Protein AF-A0A017SV63-F1 (afdb_monomer_lite)

Sequence (169 aa):
MSKQRRRDEHILAERLADAAGFEMYRFVSDTDETQRATLALQPIVETRQVNYALWRAPRDVSAAGAVGAVGAAGALSAPEDAEVDPVATGSLKGRVATWDDDAREDVLRRVVYRHEEDLGFDDEHLDVLLGDDDEDEDEDDASDEDGEDDGDEDDVDSDEDENDGDDDT

pLDDT: mean 70.59, std 19.59, range [27.25, 92.81]

Structure (mmCIF, N/CA/C/O backbone):
data_AF-A0A017SV63-F1
#
_entry.id   AF-A0A017SV63-F1
#
loop_
_atom_site.group_PDB
_atom_site.id
_atom_site.type_symbol
_atom_site.label_atom_id
_atom_site.label_alt_id
_atom_site.label_comp_id
_atom_site.label_asym_id
_atom_site.label_entity_id
_atom_site.label_seq_id
_atom_site.pdbx_PDB_ins_code
_atom_site.Cartn_x
_atom_site.Cartn_y
_atom_site.Cartn_z
_atom_site.occupancy
_atom_site.B_iso_or_equiv
_atom_site.auth_seq_id
_atom_site.auth_comp_id
_atom_site.auth_asym_id
_atom_site.auth_atom_id
_atom_site.pdbx_PDB_model_num
ATOM 1 N N . MET A 1 1 ? -13.863 -6.439 27.166 1.00 43.25 1 MET A N 1
ATOM 2 C CA . MET A 1 1 ? -14.633 -5.883 26.031 1.00 43.25 1 MET A CA 1
ATOM 3 C C . MET A 1 1 ? -13.661 -4.948 25.320 1.00 43.25 1 MET A C 1
ATOM 5 O O . MET A 1 1 ? -13.150 -4.075 25.997 1.00 43.25 1 MET A O 1
ATOM 9 N N . SER A 1 2 ? -13.095 -5.239 24.143 1.00 44.59 2 SER A N 1
ATOM 10 C CA . SER A 1 2 ? -13.756 -5.051 22.838 1.00 44.59 2 SER A CA 1
ATOM 11 C C . SER A 1 2 ? -12.950 -5.646 21.657 1.00 44.59 2 SER A C 1
ATOM 13 O O . SER A 1 2 ? -12.872 -5.034 20.600 1.00 44.59 2 SER A O 1
ATOM 15 N N . LYS A 1 3 ? -12.336 -6.832 21.796 1.00 45.22 3 LYS A N 1
ATOM 16 C CA . LYS A 1 3 ? -11.598 -7.457 20.671 1.00 45.22 3 LYS A CA 1
ATOM 17 C C . LYS A 1 3 ? -12.496 -7.882 19.496 1.00 45.22 3 LYS A C 1
ATOM 19 O O . LYS A 1 3 ? -11.991 -8.125 18.414 1.00 45.22 3 LYS A O 1
ATOM 24 N N . GLN A 1 4 ? -13.812 -7.953 19.711 1.00 46.06 4 GLN A N 1
ATOM 25 C CA . GLN A 1 4 ? -14.767 -8.459 18.725 1.00 46.06 4 GLN A CA 1
ATOM 26 C C . GLN A 1 4 ? -15.109 -7.463 17.606 1.00 46.06 4 GLN A C 1
ATOM 28 O O . GLN A 1 4 ? -15.543 -7.900 16.559 1.00 46.06 4 GLN A O 1
ATOM 33 N N . ARG A 1 5 ? -14.945 -6.146 17.813 1.00 47.00 5 ARG A N 1
ATOM 34 C CA . ARG A 1 5 ? -15.421 -5.120 16.860 1.00 47.00 5 ARG A CA 1
ATOM 35 C C . ARG A 1 5 ? -14.430 -4.744 15.752 1.00 47.00 5 ARG A C 1
ATOM 37 O O . ARG A 1 5 ? -14.727 -3.842 14.990 1.00 47.00 5 ARG A O 1
ATOM 44 N N . ARG A 1 6 ? -13.255 -5.377 15.699 1.00 54.22 6 ARG A N 1
ATOM 45 C CA . ARG A 1 6 ? -12.246 -5.116 14.654 1.00 54.22 6 ARG A CA 1
ATOM 46 C C . ARG A 1 6 ? -12.245 -6.146 13.523 1.00 54.22 6 ARG A C 1
ATOM 48 O O . ARG A 1 6 ? -11.402 -6.058 12.654 1.00 54.22 6 ARG A O 1
ATOM 55 N N . ARG A 1 7 ? -13.129 -7.147 13.581 1.00 56.22 7 ARG A N 1
ATOM 56 C CA . ARG A 1 7 ? -13.188 -8.265 12.622 1.00 56.22 7 ARG A CA 1
ATOM 57 C C . ARG A 1 7 ? -14.240 -8.085 11.527 1.00 56.22 7 ARG A C 1
ATOM 59 O O . ARG A 1 7 ? -14.527 -9.0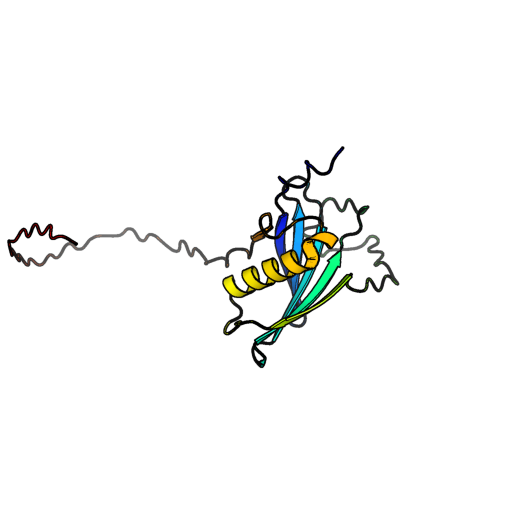29 10.821 1.00 56.22 7 ARG A O 1
ATOM 66 N N . ASP A 1 8 ? -14.856 -6.915 11.454 1.00 64.56 8 ASP A N 1
ATOM 67 C CA . ASP A 1 8 ? -15.813 -6.568 10.398 1.00 64.56 8 ASP A CA 1
ATOM 68 C C . ASP A 1 8 ? -15.382 -5.256 9.709 1.00 64.56 8 ASP A C 1
ATOM 70 O O . ASP A 1 8 ? -16.168 -4.621 9.017 1.00 64.56 8 ASP A O 1
ATOM 74 N N . GLU A 1 9 ? -14.159 -4.788 9.985 1.00 77.06 9 GLU A N 1
ATOM 75 C CA . GLU A 1 9 ? -13.619 -3.544 9.440 1.00 77.06 9 GLU A CA 1
ATOM 76 C C . GLU A 1 9 ? -12.849 -3.876 8.160 1.00 77.06 9 GLU A C 1
ATOM 78 O O . GLU A 1 9 ? -11.821 -4.546 8.232 1.00 77.06 9 GLU A O 1
ATOM 83 N N . HIS A 1 10 ? -13.354 -3.408 7.020 1.00 87.31 10 HIS A N 1
ATOM 84 C CA . HIS A 1 10 ? -12.679 -3.504 5.729 1.00 87.31 10 HIS A CA 1
ATOM 85 C C . HIS A 1 10 ? -11.670 -2.367 5.572 1.00 87.31 10 HIS A C 1
ATOM 87 O O . HIS A 1 10 ? -11.950 -1.215 5.927 1.00 87.31 10 HIS A O 1
ATOM 93 N N . ILE A 1 11 ? -10.486 -2.697 5.064 1.00 90.19 11 ILE A N 1
ATOM 94 C CA . ILE A 1 11 ? -9.399 -1.752 4.838 1.00 90.19 11 ILE A CA 1
ATOM 95 C C . ILE A 1 11 ? -9.140 -1.641 3.344 1.00 90.19 11 ILE A C 1
ATOM 97 O O . ILE A 1 11 ? -8.783 -2.621 2.700 1.00 90.19 11 ILE A O 1
ATOM 101 N N . LEU A 1 12 ? -9.233 -0.422 2.824 1.00 90.88 12 LEU A N 1
ATOM 102 C CA . LEU A 1 12 ? -8.901 -0.100 1.445 1.00 90.88 12 LEU A CA 1
ATOM 103 C C . LEU A 1 12 ? -7.398 0.169 1.322 1.00 90.88 12 LEU A C 1
ATOM 105 O O . LEU A 1 12 ? -6.848 0.983 2.071 1.00 90.88 12 LEU A O 1
ATOM 109 N N . ALA A 1 13 ? -6.730 -0.487 0.374 1.00 92.00 13 ALA A N 1
ATOM 110 C CA . ALA A 1 13 ? -5.394 -0.122 -0.079 1.00 92.00 13 ALA A CA 1
ATOM 111 C C . ALA A 1 13 ? -5.505 0.780 -1.309 1.00 92.00 13 ALA A C 1
ATOM 113 O O . ALA A 1 13 ? -5.796 0.309 -2.404 1.00 92.00 13 ALA A O 1
ATOM 114 N N . GLU A 1 14 ? -5.242 2.069 -1.128 1.00 89.00 14 GLU A N 1
ATOM 115 C CA . GLU A 1 14 ? -5.324 3.063 -2.196 1.00 89.00 14 GLU A CA 1
ATOM 116 C C . GLU A 1 14 ? -3.924 3.472 -2.646 1.00 89.00 14 GLU A C 1
ATOM 118 O O . GLU A 1 14 ? -3.069 3.828 -1.821 1.00 89.00 14 GLU A O 1
ATOM 123 N N . ARG A 1 15 ? -3.690 3.466 -3.960 1.00 87.50 15 ARG A N 1
ATOM 124 C CA . ARG A 1 15 ? -2.453 3.985 -4.551 1.00 87.50 15 ARG A CA 1
ATOM 125 C C . ARG A 1 15 ? -2.426 5.511 -4.445 1.00 87.50 15 ARG A C 1
ATOM 127 O O . ARG A 1 15 ? -3.385 6.194 -4.783 1.00 87.50 15 ARG A O 1
ATOM 134 N N . LEU A 1 16 ? -1.312 6.053 -3.961 1.00 84.31 16 LEU A N 1
ATOM 135 C CA . LEU A 1 16 ? -1.118 7.490 -3.764 1.00 84.31 16 LEU A CA 1
ATOM 136 C C . LEU A 1 16 ? -0.339 8.138 -4.902 1.00 84.31 16 LEU A C 1
ATOM 138 O O . LEU A 1 16 ? -0.735 9.182 -5.412 1.00 84.31 16 LEU A O 1
ATOM 142 N N . ALA A 1 17 ? 0.831 7.582 -5.208 1.00 79.56 17 ALA A N 1
ATOM 143 C CA . ALA A 1 17 ? 1.771 8.151 -6.162 1.00 79.56 17 ALA A CA 1
ATOM 144 C C . ALA A 1 17 ? 2.920 7.182 -6.427 1.00 79.56 17 ALA A C 1
ATOM 146 O O . ALA A 1 17 ? 3.268 6.367 -5.567 1.00 79.56 17 ALA A O 1
ATOM 147 N N . ASP A 1 18 ? 3.589 7.398 -7.555 1.00 79.00 18 ASP A N 1
ATOM 148 C CA . ASP A 1 18 ? 4.885 6.805 -7.850 1.00 79.00 18 ASP A CA 1
ATOM 149 C C . ASP A 1 18 ? 5.963 7.881 -7.777 1.00 79.00 18 ASP A C 1
ATOM 151 O O . ASP A 1 18 ? 5.929 8.887 -8.490 1.00 79.00 18 ASP A O 1
ATOM 155 N N . ALA A 1 19 ? 6.937 7.690 -6.894 1.00 75.44 19 ALA A N 1
ATOM 156 C CA . ALA A 1 19 ? 8.014 8.645 -6.692 1.00 75.44 19 ALA A CA 1
ATOM 157 C C . ALA A 1 19 ? 9.345 7.920 -6.517 1.00 75.44 19 ALA A C 1
ATOM 159 O O . ALA A 1 19 ? 9.484 7.028 -5.686 1.00 75.44 19 ALA A O 1
ATOM 160 N N . ALA A 1 20 ? 10.352 8.325 -7.297 1.00 77.94 20 ALA A N 1
ATOM 161 C CA . ALA A 1 20 ? 11.719 7.804 -7.198 1.00 77.94 20 ALA A CA 1
ATOM 162 C C . ALA A 1 20 ? 11.829 6.261 -7.278 1.00 77.94 20 ALA A C 1
ATOM 164 O O . ALA A 1 20 ? 12.708 5.664 -6.656 1.00 77.94 20 ALA A O 1
ATOM 165 N N . GLY A 1 21 ? 10.946 5.618 -8.050 1.00 82.75 21 GLY A N 1
ATOM 166 C CA . GLY A 1 21 ? 10.901 4.158 -8.191 1.00 82.75 21 GLY A CA 1
ATOM 167 C C . GLY A 1 21 ? 10.215 3.428 -7.032 1.00 82.75 21 GLY A C 1
ATOM 168 O O . GLY A 1 21 ? 10.353 2.212 -6.932 1.00 82.75 21 GLY A O 1
ATOM 169 N N . PHE A 1 22 ? 9.510 4.157 -6.165 1.00 87.44 22 PHE A N 1
ATOM 170 C CA . PHE A 1 22 ? 8.611 3.602 -5.162 1.00 87.44 22 PHE A CA 1
ATOM 171 C C . PHE A 1 22 ? 7.161 3.869 -5.559 1.00 87.44 22 PHE A C 1
ATOM 173 O O . PHE A 1 22 ? 6.808 5.016 -5.823 1.00 87.44 22 PHE A O 1
ATOM 180 N N . GLU A 1 23 ? 6.334 2.831 -5.533 1.00 89.62 23 GLU A N 1
ATOM 181 C CA . GLU A 1 23 ? 4.878 2.943 -5.545 1.00 89.62 23 GLU A CA 1
ATOM 182 C C . GLU A 1 23 ? 4.393 3.072 -4.095 1.00 89.62 23 GLU A C 1
ATOM 184 O O . GLU A 1 23 ? 4.746 2.257 -3.235 1.00 89.62 23 GLU A O 1
ATOM 189 N N . MET A 1 24 ? 3.627 4.118 -3.796 1.00 91.00 24 MET A N 1
ATOM 190 C CA . MET A 1 24 ? 3.123 4.385 -2.450 1.00 91.00 24 MET A CA 1
ATOM 191 C C . MET A 1 24 ? 1.641 4.056 -2.336 1.00 91.00 24 MET A C 1
ATOM 193 O O . MET A 1 24 ? 0.843 4.461 -3.176 1.00 91.00 24 MET A O 1
ATOM 197 N N . TYR A 1 25 ? 1.282 3.406 -1.237 1.00 90.00 25 TYR A N 1
ATOM 198 C CA . TYR A 1 25 ? -0.070 2.995 -0.893 1.00 90.00 25 TYR A CA 1
ATOM 199 C C . TYR A 1 25 ? -0.431 3.518 0.493 1.00 90.00 25 TYR A C 1
ATOM 201 O O . TYR A 1 25 ? 0.416 3.546 1.394 1.00 90.00 25 TYR A O 1
ATOM 209 N N . ARG A 1 26 ? -1.690 3.900 0.697 1.00 90.88 26 ARG A N 1
ATOM 210 C CA . ARG A 1 26 ? -2.251 4.109 2.037 1.00 90.88 26 ARG A CA 1
ATOM 211 C C . ARG A 1 26 ? -3.313 3.065 2.331 1.00 90.88 26 ARG A C 1
ATOM 213 O O . ARG A 1 26 ? -4.082 2.695 1.456 1.00 90.88 26 ARG A O 1
ATOM 220 N N . PHE A 1 27 ? -3.347 2.631 3.582 1.00 91.00 27 PHE A N 1
ATOM 221 C CA . PHE A 1 27 ? -4.374 1.744 4.108 1.00 91.00 27 PHE A CA 1
ATOM 222 C C . PHE A 1 27 ? -5.380 2.573 4.897 1.00 91.00 27 PHE A C 1
ATOM 224 O O . PHE A 1 27 ? -4.986 3.234 5.864 1.00 91.00 27 PHE A O 1
ATOM 231 N N . VAL A 1 28 ? -6.648 2.554 4.500 1.00 89.69 28 VAL A N 1
ATOM 232 C CA . VAL A 1 28 ? -7.715 3.391 5.065 1.00 89.69 28 VAL A CA 1
ATOM 233 C C . VAL A 1 28 ? -8.880 2.509 5.502 1.00 89.69 28 VAL A C 1
ATOM 235 O O . VAL A 1 28 ? -9.242 1.579 4.796 1.00 89.69 28 VAL A O 1
ATOM 238 N N . SER A 1 29 ? -9.452 2.779 6.677 1.00 87.75 29 SER A N 1
ATOM 239 C CA . SER A 1 29 ? -10.709 2.142 7.094 1.00 87.75 29 SER A CA 1
ATOM 240 C C . SER A 1 29 ? -11.844 2.581 6.181 1.00 87.75 29 SER A C 1
ATOM 242 O O . SER A 1 29 ? -12.128 3.774 6.121 1.00 87.75 29 SER A O 1
ATOM 244 N N . ASP A 1 30 ? -12.532 1.643 5.538 1.00 85.75 30 ASP A N 1
ATOM 245 C CA . ASP A 1 30 ? -13.735 1.947 4.753 1.00 85.75 30 ASP A CA 1
ATOM 246 C C . ASP A 1 30 ? -14.862 2.515 5.639 1.00 85.75 30 ASP A C 1
ATOM 248 O O . ASP A 1 30 ? -15.647 3.369 5.242 1.00 85.75 30 ASP A O 1
ATOM 252 N N . THR A 1 31 ? -14.909 2.096 6.908 1.00 85.88 31 THR A N 1
ATOM 253 C CA . THR A 1 31 ? -15.985 2.485 7.831 1.00 85.88 31 THR A CA 1
ATOM 254 C C . THR A 1 31 ? -15.871 3.926 8.323 1.00 85.88 31 THR A C 1
ATOM 256 O O . THR A 1 31 ? -16.883 4.582 8.573 1.00 85.88 31 THR A O 1
ATOM 259 N N . ASP A 1 32 ? -14.649 4.393 8.573 1.00 83.31 32 ASP A N 1
ATOM 260 C CA . ASP A 1 32 ? -14.405 5.655 9.280 1.00 83.31 32 ASP A CA 1
ATOM 261 C C . ASP A 1 32 ? -13.367 6.557 8.604 1.00 83.31 32 ASP A C 1
ATOM 263 O O . ASP A 1 32 ? -12.999 7.590 9.164 1.00 83.31 32 ASP A O 1
ATOM 267 N N . GLU A 1 33 ? -12.901 6.169 7.416 1.00 84.56 33 GLU A N 1
ATOM 268 C CA . GLU A 1 33 ? -11.923 6.883 6.590 1.00 84.56 33 GLU A CA 1
ATOM 269 C C . GLU A 1 33 ? -10.599 7.188 7.320 1.00 84.56 33 GLU A C 1
ATOM 271 O O . GLU A 1 33 ? -9.777 7.987 6.862 1.00 84.56 33 GLU A O 1
ATOM 276 N N . THR A 1 34 ? -10.338 6.540 8.463 1.00 85.06 34 THR A N 1
ATOM 277 C CA . THR A 1 34 ? -9.086 6.734 9.193 1.00 85.06 34 THR A CA 1
ATOM 278 C C . THR A 1 34 ? -7.974 5.956 8.516 1.00 85.06 34 THR A C 1
ATOM 280 O O . THR A 1 34 ? -7.999 4.724 8.428 1.00 85.06 34 THR A O 1
ATOM 283 N N . GLN A 1 35 ? -6.927 6.676 8.127 1.00 86.56 35 GLN A N 1
ATOM 284 C CA . GLN A 1 35 ? -5.691 6.072 7.662 1.00 86.56 35 GLN A CA 1
ATOM 285 C C . GLN A 1 35 ? -5.033 5.257 8.783 1.00 86.56 35 GLN A C 1
ATOM 287 O O . GLN A 1 35 ? -4.785 5.751 9.884 1.00 86.56 35 GLN A O 1
ATOM 292 N N . ARG A 1 36 ? -4.715 3.995 8.495 1.00 85.75 36 ARG A N 1
ATOM 293 C CA . ARG A 1 36 ? -4.062 3.059 9.418 1.00 85.75 36 ARG A CA 1
ATOM 294 C C . ARG A 1 36 ? -2.555 2.999 9.205 1.00 85.75 36 ARG A C 1
ATOM 296 O O . ARG A 1 36 ? -1.799 2.939 10.181 1.00 85.75 36 ARG A O 1
ATOM 303 N N . ALA A 1 37 ? -2.108 3.046 7.955 1.00 89.12 37 ALA A N 1
ATOM 304 C CA . ALA A 1 37 ? -0.696 2.980 7.603 1.00 89.12 37 ALA A CA 1
ATOM 305 C C . ALA A 1 37 ? -0.429 3.488 6.178 1.00 89.12 37 ALA A C 1
ATOM 307 O O . ALA A 1 37 ? -1.349 3.674 5.385 1.00 89.12 37 ALA A O 1
ATOM 308 N N . THR A 1 38 ? 0.849 3.707 5.884 1.00 91.94 38 THR A N 1
ATOM 309 C CA . THR A 1 38 ? 1.388 3.990 4.552 1.00 91.94 38 THR A CA 1
ATOM 310 C C . THR A 1 38 ? 2.436 2.941 4.228 1.00 91.94 38 THR A C 1
ATOM 312 O O . THR A 1 38 ? 3.264 2.615 5.078 1.00 91.94 38 THR A O 1
ATOM 315 N N . LEU A 1 39 ? 2.436 2.441 3.002 1.00 90.88 39 LEU A N 1
ATOM 316 C CA . LEU A 1 39 ? 3.375 1.451 2.504 1.00 90.88 39 LEU A CA 1
ATOM 317 C C . LEU A 1 39 ? 4.039 1.982 1.237 1.00 90.88 39 LEU A C 1
ATOM 319 O O . LEU A 1 39 ? 3.358 2.424 0.323 1.00 90.88 39 LEU A O 1
ATOM 323 N N . ALA A 1 40 ? 5.362 1.920 1.175 1.00 92.81 40 ALA A N 1
ATOM 324 C CA . ALA A 1 40 ? 6.112 2.141 -0.053 1.00 92.81 40 ALA A CA 1
ATOM 325 C C . ALA A 1 40 ? 6.660 0.805 -0.551 1.00 92.81 40 ALA A C 1
ATOM 327 O O . ALA A 1 40 ? 7.284 0.071 0.220 1.00 92.81 40 ALA A O 1
ATOM 328 N N . LEU A 1 41 ? 6.452 0.515 -1.831 1.00 91.50 41 LEU A N 1
ATOM 329 C CA . LEU A 1 41 ? 6.943 -0.665 -2.531 1.00 91.50 41 LEU A CA 1
ATOM 330 C C . LEU A 1 41 ? 7.924 -0.237 -3.617 1.00 91.50 41 LEU A C 1
ATOM 332 O O . LEU A 1 41 ? 7.615 0.618 -4.432 1.00 91.50 41 LEU A O 1
ATOM 336 N N . GLN A 1 42 ? 9.101 -0.848 -3.655 1.00 92.31 42 GLN A N 1
ATOM 337 C CA . GLN A 1 42 ? 10.074 -0.668 -4.726 1.00 92.31 42 GLN A CA 1
ATOM 338 C C . GLN A 1 42 ? 10.305 -2.013 -5.414 1.00 92.31 42 GLN A C 1
ATOM 340 O O . GLN A 1 42 ? 11.050 -2.852 -4.883 1.00 92.31 42 GLN A O 1
ATOM 345 N N . PRO A 1 43 ? 9.680 -2.247 -6.577 1.00 89.88 43 PRO A N 1
ATOM 346 C CA . PRO A 1 43 ? 9.939 -3.439 -7.363 1.00 89.88 43 PRO A CA 1
ATOM 347 C C . PRO A 1 43 ? 11.333 -3.375 -7.996 1.00 89.88 43 PRO A C 1
ATOM 349 O O . PRO A 1 43 ? 11.725 -2.396 -8.625 1.00 89.88 43 PRO A O 1
ATOM 352 N N . ILE A 1 44 ? 12.093 -4.457 -7.854 1.00 89.06 44 ILE A N 1
ATOM 353 C CA . ILE A 1 44 ? 13.388 -4.678 -8.500 1.00 89.06 44 ILE A CA 1
ATOM 354 C C . ILE A 1 44 ? 13.240 -5.897 -9.409 1.00 89.06 44 ILE A C 1
ATOM 356 O O . ILE A 1 44 ? 13.587 -7.026 -9.039 1.00 89.06 44 ILE A O 1
ATOM 360 N N . VAL A 1 45 ? 12.720 -5.657 -10.614 1.00 85.00 45 VAL A N 1
ATOM 361 C CA . VAL A 1 45 ? 12.375 -6.693 -11.606 1.00 85.00 45 VAL A CA 1
ATOM 362 C C . VAL A 1 45 ? 13.576 -7.584 -11.940 1.00 85.00 45 VAL A C 1
ATOM 364 O O . VAL A 1 45 ? 13.451 -8.807 -11.980 1.00 85.00 45 VAL A O 1
ATOM 367 N N . GLU A 1 46 ? 14.772 -6.999 -12.067 1.00 86.00 46 GLU A N 1
ATOM 368 C CA . GLU A 1 46 ? 16.025 -7.718 -12.358 1.00 86.00 46 GLU A CA 1
ATOM 369 C C . GLU A 1 46 ? 16.324 -8.837 -11.351 1.00 86.00 46 GLU A C 1
ATOM 371 O O . GLU A 1 46 ? 16.853 -9.891 -11.708 1.00 86.00 46 GLU A O 1
ATOM 376 N N . THR A 1 47 ? 15.971 -8.615 -10.083 1.00 86.56 47 THR A N 1
ATOM 377 C CA . THR A 1 47 ? 16.222 -9.561 -8.986 1.00 86.56 47 THR A CA 1
ATOM 378 C C . THR A 1 47 ? 14.962 -10.278 -8.512 1.00 86.56 47 THR A C 1
ATOM 380 O O . THR A 1 47 ? 15.044 -11.091 -7.588 1.00 86.56 47 THR A O 1
ATOM 383 N N . ARG A 1 48 ? 13.812 -10.021 -9.159 1.00 88.94 48 ARG A N 1
ATOM 384 C CA . ARG A 1 48 ? 12.484 -10.535 -8.779 1.00 88.94 48 ARG A CA 1
ATOM 385 C C . ARG A 1 48 ? 12.208 -10.340 -7.287 1.00 88.94 48 ARG A C 1
ATOM 387 O O . ARG A 1 48 ? 11.831 -11.262 -6.555 1.00 88.94 48 ARG A O 1
ATOM 394 N N . GLN A 1 49 ? 12.505 -9.134 -6.825 1.00 90.12 49 GLN A N 1
ATOM 395 C CA . GLN A 1 49 ? 12.424 -8.749 -5.428 1.00 90.12 49 GLN A CA 1
ATOM 396 C C . GLN A 1 49 ? 11.635 -7.457 -5.316 1.00 90.12 49 GLN A C 1
ATOM 398 O O . GLN A 1 49 ? 11.761 -6.586 -6.167 1.00 90.12 49 GLN A O 1
ATOM 403 N N . VAL A 1 50 ? 10.877 -7.314 -4.237 1.00 90.94 50 VAL A N 1
ATOM 404 C CA . VAL A 1 50 ? 10.243 -6.049 -3.876 1.00 90.94 50 VAL A CA 1
ATOM 405 C C . VAL A 1 50 ? 10.767 -5.633 -2.520 1.00 90.94 50 VAL A C 1
ATOM 407 O O . VAL A 1 50 ? 10.653 -6.383 -1.547 1.00 90.94 50 VAL A O 1
ATOM 410 N N . ASN A 1 51 ? 11.388 -4.461 -2.461 1.00 91.19 51 ASN A N 1
ATOM 411 C CA . ASN A 1 51 ? 11.708 -3.825 -1.193 1.00 91.19 51 ASN A CA 1
ATOM 412 C C . ASN A 1 51 ? 10.472 -3.087 -0.701 1.00 91.19 51 ASN A C 1
ATOM 414 O O . ASN A 1 51 ? 9.733 -2.522 -1.502 1.00 91.19 51 ASN A O 1
ATOM 418 N N . TYR A 1 52 ? 10.261 -3.069 0.608 1.00 91.94 52 TYR A N 1
ATOM 419 C CA . TYR A 1 52 ? 9.160 -2.323 1.187 1.00 91.94 52 TYR A CA 1
ATOM 420 C C . TYR A 1 52 ? 9.574 -1.574 2.445 1.00 91.94 52 TYR A C 1
ATOM 422 O O . TYR A 1 52 ? 10.478 -1.989 3.181 1.00 91.94 52 TYR A O 1
ATOM 430 N N . ALA A 1 53 ? 8.856 -0.488 2.698 1.00 90.62 53 ALA A N 1
ATOM 431 C CA . ALA A 1 53 ? 8.904 0.269 3.934 1.00 90.62 53 ALA A CA 1
ATOM 432 C C . ALA A 1 53 ? 7.471 0.597 4.366 1.00 90.62 53 ALA A C 1
ATOM 434 O O . ALA A 1 53 ? 6.658 1.031 3.554 1.00 90.62 53 ALA A O 1
ATOM 435 N N . LEU A 1 54 ? 7.155 0.334 5.629 1.00 88.06 54 LEU A N 1
ATOM 436 C CA . LEU A 1 54 ? 5.830 0.499 6.214 1.00 88.06 54 LEU A CA 1
ATOM 437 C C . LEU A 1 54 ? 5.901 1.552 7.317 1.00 88.06 54 LEU A C 1
ATOM 439 O O . LEU A 1 54 ? 6.750 1.464 8.203 1.00 88.06 54 LEU A O 1
ATOM 443 N N . TRP A 1 55 ? 4.975 2.503 7.301 1.00 90.00 55 TRP A N 1
ATOM 444 C CA . TRP A 1 55 ? 4.792 3.522 8.330 1.00 90.00 55 TRP A CA 1
ATOM 445 C C . TRP A 1 55 ? 3.402 3.394 8.922 1.00 90.00 55 TRP A C 1
ATOM 447 O O . TRP A 1 55 ? 2.408 3.330 8.204 1.00 90.00 55 TRP A O 1
ATOM 457 N N . ARG A 1 56 ? 3.311 3.396 10.248 1.00 85.25 56 ARG A N 1
ATOM 458 C CA . ARG A 1 56 ? 2.018 3.419 10.920 1.00 85.25 56 ARG A CA 1
ATOM 459 C C . ARG A 1 56 ? 1.491 4.848 10.973 1.00 85.25 56 ARG A C 1
ATOM 461 O O . ARG A 1 56 ? 2.225 5.749 11.375 1.00 85.25 56 ARG A O 1
ATOM 468 N N . ALA A 1 57 ? 0.212 5.043 10.667 1.00 80.38 57 ALA A N 1
ATOM 469 C CA . ALA A 1 57 ? -0.430 6.319 10.936 1.00 80.38 57 ALA A CA 1
ATOM 470 C C . ALA A 1 57 ? -0.458 6.571 12.460 1.00 80.38 57 ALA A C 1
ATOM 472 O O . ALA A 1 57 ? -0.732 5.644 13.241 1.00 80.38 57 ALA A O 1
ATOM 473 N N . PRO A 1 58 ? -0.163 7.794 12.929 1.00 70.25 58 PRO A N 1
ATOM 474 C CA . PRO A 1 58 ? -0.263 8.099 14.347 1.00 70.25 58 PRO A CA 1
ATOM 475 C C . PRO A 1 58 ? -1.731 8.003 14.776 1.00 70.25 58 PRO A C 1
ATOM 477 O O . PRO A 1 58 ? -2.614 8.554 14.127 1.00 70.25 58 PRO A O 1
ATOM 480 N N . ARG A 1 59 ? -1.993 7.321 15.899 1.00 56.12 59 ARG A N 1
ATOM 481 C CA . ARG A 1 59 ? -3.352 7.036 16.410 1.00 56.12 59 ARG A CA 1
ATOM 482 C C . ARG A 1 59 ? -4.186 8.280 16.768 1.00 56.12 59 ARG A C 1
ATOM 484 O O . ARG A 1 59 ? -5.354 8.126 17.102 1.00 56.12 59 ARG A O 1
ATOM 491 N N . ASP A 1 60 ? -3.596 9.471 16.696 1.00 48.88 60 ASP A N 1
ATOM 492 C CA . ASP A 1 60 ? -4.188 10.751 17.097 1.00 48.88 60 ASP A CA 1
ATOM 493 C C . ASP A 1 60 ? -4.305 11.769 15.947 1.00 48.88 60 ASP A C 1
ATOM 495 O O . ASP A 1 60 ? -4.668 12.920 16.187 1.00 48.88 60 ASP A O 1
ATOM 499 N N . VAL A 1 61 ? -4.024 11.389 14.692 1.00 46.38 61 VAL A N 1
ATOM 500 C CA . VAL A 1 61 ? -4.258 12.299 13.559 1.00 46.38 61 VAL A CA 1
ATOM 501 C C . VAL A 1 61 ? -5.635 12.024 12.971 1.00 46.38 61 VAL A C 1
ATOM 503 O O . VAL A 1 61 ? -5.790 11.255 12.029 1.00 46.38 61 VAL A O 1
ATOM 506 N N . SER A 1 62 ? -6.653 12.696 13.508 1.00 39.72 62 SER A N 1
ATOM 507 C CA . SER A 1 62 ? -7.866 12.994 12.742 1.00 39.72 62 SER A CA 1
ATOM 508 C C . SER A 1 62 ? -7.495 13.954 11.605 1.00 39.72 62 SER A C 1
ATOM 510 O O . SER A 1 62 ? -7.776 15.147 11.675 1.00 39.72 62 SER A O 1
ATOM 512 N N . ALA A 1 63 ? -6.815 13.465 10.569 1.00 40.16 63 ALA A N 1
ATOM 513 C CA . ALA A 1 63 ? -6.679 14.195 9.316 1.00 40.16 63 ALA A CA 1
ATOM 514 C C . ALA A 1 63 ? -7.933 13.926 8.483 1.00 40.16 63 ALA A C 1
ATOM 516 O O . ALA A 1 63 ? -7.920 13.175 7.514 1.00 40.16 63 ALA A O 1
ATOM 517 N N . ALA A 1 64 ? -9.033 14.545 8.909 1.00 37.22 64 ALA A N 1
ATOM 518 C CA . ALA A 1 64 ? -10.152 14.804 8.028 1.00 37.22 64 ALA A CA 1
ATOM 519 C C . ALA A 1 64 ? -9.627 15.581 6.808 1.00 37.22 64 ALA A C 1
ATOM 521 O O . ALA A 1 64 ? -9.094 16.678 6.964 1.00 37.22 64 ALA A O 1
ATOM 522 N N . GLY A 1 65 ? -9.780 14.990 5.622 1.00 35.62 65 GLY A N 1
ATOM 523 C CA . GLY A 1 65 ? -9.744 15.663 4.324 1.00 35.62 65 GLY A CA 1
ATOM 524 C C . GLY A 1 65 ? -8.402 16.254 3.888 1.00 35.62 65 GLY A C 1
ATOM 525 O O . GLY A 1 65 ? -8.120 17.417 4.151 1.00 35.62 65 GLY A O 1
ATOM 526 N N . ALA A 1 66 ? -7.626 15.509 3.099 1.00 33.16 66 ALA A N 1
ATOM 527 C CA . ALA A 1 66 ? -6.669 16.111 2.165 1.00 33.16 66 ALA A CA 1
ATOM 528 C C . ALA A 1 66 ? -6.331 15.159 1.008 1.00 33.16 66 ALA A C 1
ATOM 530 O O . ALA A 1 66 ? -5.179 14.788 0.797 1.00 33.16 66 ALA A O 1
ATOM 531 N N . VAL A 1 67 ? -7.347 14.784 0.230 1.00 40.03 67 VAL A N 1
ATOM 532 C CA . VAL A 1 67 ? -7.143 14.536 -1.200 1.00 40.03 67 VAL A CA 1
ATOM 533 C C . VAL A 1 67 ? -7.294 15.906 -1.874 1.00 40.03 67 VAL A C 1
ATOM 535 O O . VAL A 1 67 ? -8.376 16.480 -1.869 1.00 40.03 67 VAL A O 1
ATOM 538 N N . GLY A 1 68 ? -6.185 16.469 -2.364 1.00 31.81 68 GLY A N 1
ATOM 539 C CA . GLY A 1 68 ? -6.166 17.642 -3.249 1.00 31.81 68 GLY A CA 1
ATOM 540 C C . GLY A 1 68 ? -6.071 19.031 -2.594 1.00 31.81 68 GLY A C 1
ATOM 541 O O . GLY A 1 68 ? -7.082 19.685 -2.376 1.00 31.81 68 GLY A O 1
ATOM 542 N N . ALA A 1 69 ? -4.849 19.543 -2.398 1.00 28.19 69 ALA A N 1
ATOM 543 C CA . ALA A 1 69 ? -4.539 20.977 -2.541 1.00 28.19 69 ALA A CA 1
ATOM 544 C C . ALA A 1 69 ? -3.018 21.210 -2.590 1.00 28.19 69 ALA A C 1
ATOM 546 O O . ALA A 1 69 ? -2.386 21.626 -1.618 1.00 28.19 69 ALA A O 1
ATOM 547 N N . VAL A 1 70 ? -2.417 21.001 -3.763 1.00 39.12 70 VAL A N 1
ATOM 548 C CA . VAL A 1 70 ? -1.183 21.715 -4.112 1.00 39.12 70 VAL A CA 1
ATOM 549 C C . VAL A 1 70 ? -1.595 23.159 -4.407 1.00 39.12 70 VAL A C 1
ATOM 551 O O . VAL A 1 70 ? -2.049 23.467 -5.504 1.00 39.12 70 VAL A O 1
ATOM 554 N N . GLY A 1 71 ? -1.514 24.046 -3.410 1.00 27.25 71 GLY A N 1
ATOM 555 C CA . GLY A 1 71 ? -1.878 25.449 -3.612 1.00 27.25 71 GLY A CA 1
ATOM 556 C C . GLY A 1 71 ? -1.937 26.322 -2.359 1.00 27.25 71 GLY A C 1
ATOM 557 O O . GLY A 1 71 ? -2.998 26.516 -1.787 1.00 27.25 71 GLY A O 1
ATOM 558 N N . ALA A 1 72 ? -0.800 26.949 -2.052 1.00 30.58 72 ALA A N 1
ATOM 559 C CA . ALA A 1 72 ? -0.660 28.263 -1.413 1.00 30.58 72 ALA A CA 1
ATOM 560 C C . ALA A 1 72 ? -1.019 28.451 0.084 1.00 30.58 72 ALA A C 1
ATOM 562 O O . ALA A 1 72 ? -2.155 28.683 0.476 1.00 30.58 72 ALA A O 1
ATOM 563 N N . ALA A 1 73 ? 0.066 28.596 0.857 1.00 38.84 73 ALA A N 1
ATOM 564 C CA . ALA A 1 73 ? 0.250 29.593 1.916 1.00 38.84 73 ALA A CA 1
ATOM 565 C C . ALA A 1 73 ? -0.638 29.497 3.169 1.00 38.84 73 ALA A C 1
ATOM 567 O O . ALA A 1 73 ? -1.619 30.217 3.327 1.00 38.84 73 ALA A O 1
ATOM 568 N N . GLY A 1 74 ? -0.165 28.729 4.152 1.00 28.38 74 GLY A N 1
ATOM 569 C CA . GLY A 1 74 ? -0.647 28.856 5.526 1.00 28.38 74 GLY A CA 1
ATOM 570 C C . GLY A 1 74 ? -0.265 27.681 6.409 1.00 28.38 74 GLY A C 1
ATOM 571 O O . GLY A 1 74 ? -1.126 26.897 6.770 1.00 28.38 74 GLY A O 1
ATOM 572 N N . ALA A 1 75 ? 1.020 27.585 6.757 1.00 30.75 75 ALA A N 1
ATOM 573 C CA . ALA A 1 75 ? 1.544 26.652 7.755 1.00 30.75 75 ALA A CA 1
ATOM 574 C C . ALA A 1 75 ? 1.336 25.158 7.441 1.00 30.75 75 ALA A C 1
ATOM 576 O O . ALA A 1 75 ? 0.790 24.401 8.239 1.00 30.75 75 ALA A O 1
ATOM 577 N N . LEU A 1 76 ? 1.937 24.702 6.339 1.00 32.84 76 LEU A N 1
ATOM 578 C CA . LEU A 1 76 ? 2.625 23.414 6.382 1.00 32.84 76 LEU A CA 1
ATOM 579 C C . LEU A 1 76 ? 3.836 23.601 7.301 1.00 32.84 76 LEU A C 1
ATOM 581 O O . LEU A 1 76 ? 4.955 23.823 6.840 1.00 32.84 76 LEU A O 1
ATOM 585 N N . SER A 1 77 ? 3.615 23.551 8.614 1.00 33.88 77 SER A N 1
ATOM 586 C CA . SER A 1 77 ? 4.662 22.994 9.454 1.00 33.88 77 SER A CA 1
ATOM 587 C C . SER A 1 77 ? 4.765 21.544 9.011 1.00 33.88 77 SER A C 1
ATOM 589 O O . SER A 1 77 ? 4.032 20.679 9.484 1.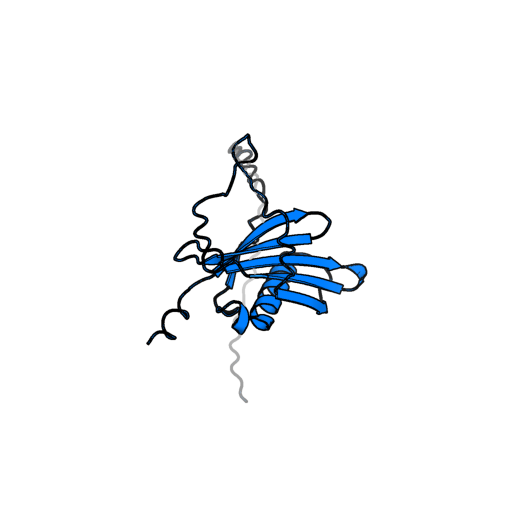00 33.88 77 SER A O 1
ATOM 591 N N . ALA A 1 78 ? 5.666 21.294 8.057 1.00 34.41 78 ALA A N 1
ATOM 592 C CA . ALA A 1 78 ? 6.390 20.041 8.069 1.00 34.41 78 ALA A CA 1
ATOM 593 C C . ALA A 1 78 ? 6.737 19.766 9.541 1.00 34.41 78 ALA A C 1
ATOM 595 O O . ALA A 1 78 ? 7.136 20.711 10.237 1.00 34.41 78 ALA A O 1
ATOM 596 N N . PRO A 1 79 ? 6.563 18.545 10.064 1.00 41.38 79 PRO A N 1
ATOM 597 C CA . PRO A 1 79 ? 7.335 18.179 11.230 1.00 41.38 79 PRO A CA 1
ATOM 598 C C . PRO A 1 79 ? 8.805 18.256 10.794 1.00 41.38 79 PRO A C 1
ATOM 600 O O . PRO A 1 79 ? 9.369 17.298 10.273 1.00 41.38 79 PRO A O 1
ATOM 603 N N . GLU A 1 80 ? 9.396 19.448 10.908 1.00 39.38 80 GLU A N 1
ATOM 604 C CA . GLU A 1 80 ? 10.834 19.623 10.979 1.00 39.38 80 GLU A CA 1
ATOM 605 C C . GLU A 1 80 ? 11.261 18.648 12.081 1.00 39.38 80 GLU A C 1
ATOM 607 O O . GLU A 1 80 ? 10.754 18.736 13.200 1.00 39.38 80 GLU A O 1
ATOM 612 N N . ASP A 1 81 ? 12.095 17.664 11.753 1.00 39.00 81 ASP A N 1
ATOM 613 C CA . ASP A 1 81 ? 12.640 16.702 12.721 1.00 39.00 81 ASP A CA 1
ATOM 614 C C . ASP A 1 81 ? 11.734 15.548 13.205 1.00 39.00 81 ASP A C 1
ATOM 616 O O . ASP A 1 81 ? 11.944 14.995 14.284 1.00 39.00 81 ASP A O 1
ATOM 620 N N . ALA A 1 82 ? 10.781 15.080 12.396 1.00 44.75 82 ALA A N 1
ATOM 621 C CA . ALA A 1 82 ? 10.346 13.688 12.525 1.00 44.75 82 ALA A CA 1
ATOM 622 C C . ALA A 1 82 ? 10.928 12.876 11.365 1.00 44.75 82 ALA A C 1
ATOM 624 O O . ALA A 1 82 ? 10.260 12.644 10.358 1.00 44.75 82 ALA A O 1
ATOM 625 N N . GLU A 1 83 ? 12.181 12.435 11.508 1.00 46.25 83 GLU A N 1
ATOM 626 C CA . GLU A 1 83 ? 12.645 11.204 10.859 1.00 46.25 83 GLU A CA 1
ATOM 627 C C . GLU A 1 83 ? 11.733 10.076 11.364 1.00 46.25 83 GLU A C 1
ATOM 629 O O . GLU A 1 83 ? 12.034 9.389 12.338 1.00 46.25 83 GLU A O 1
ATOM 634 N N . VAL A 1 84 ? 10.529 9.960 10.795 1.00 56.47 84 VAL A N 1
ATOM 635 C CA . VAL A 1 84 ? 9.632 8.854 11.113 1.00 56.47 84 VAL A CA 1
ATOM 636 C C . VAL A 1 84 ? 10.217 7.660 10.391 1.00 56.47 84 VAL A C 1
ATOM 638 O O . VAL A 1 84 ? 9.900 7.392 9.229 1.00 56.47 84 VAL A O 1
ATOM 641 N N . ASP A 1 85 ? 11.136 6.987 11.075 1.00 66.06 85 ASP A N 1
ATOM 642 C CA . ASP A 1 85 ? 11.653 5.716 10.618 1.00 66.06 85 ASP A CA 1
ATOM 643 C C . ASP A 1 85 ? 10.466 4.789 10.325 1.00 66.06 85 ASP A C 1
ATOM 645 O O . ASP A 1 85 ? 9.499 4.738 11.102 1.00 66.06 85 ASP A O 1
ATOM 649 N N . PRO A 1 86 ? 10.504 4.066 9.199 1.00 74.62 86 PRO A N 1
ATOM 650 C CA . PRO A 1 86 ? 9.511 3.046 8.929 1.00 74.62 86 PRO A CA 1
ATOM 651 C C . PRO A 1 86 ? 9.451 2.068 10.104 1.00 74.62 86 PRO A C 1
ATOM 653 O O . PRO A 1 86 ? 10.474 1.575 10.584 1.00 74.62 86 PRO A O 1
ATOM 656 N N . VAL A 1 87 ? 8.233 1.754 10.545 1.00 78.56 87 VAL A N 1
ATOM 657 C CA . VAL A 1 87 ? 8.004 0.770 11.613 1.00 78.56 87 VAL A CA 1
ATOM 658 C C . VAL A 1 87 ? 8.468 -0.621 11.189 1.00 78.56 87 VAL A C 1
ATOM 660 O O . VAL A 1 87 ? 8.865 -1.424 12.029 1.00 78.56 87 VAL A O 1
ATOM 663 N N . ALA A 1 88 ? 8.475 -0.884 9.881 1.00 79.56 88 ALA A N 1
ATOM 664 C CA . ALA A 1 88 ? 9.088 -2.064 9.310 1.00 79.56 88 ALA A CA 1
ATOM 665 C C . ALA A 1 88 ? 9.700 -1.753 7.946 1.00 79.56 88 ALA A C 1
ATOM 667 O O . ALA A 1 88 ? 9.090 -1.102 7.101 1.00 79.56 88 ALA A O 1
ATOM 668 N N . THR A 1 89 ? 10.885 -2.301 7.703 1.00 86.00 89 THR A N 1
ATOM 669 C CA . THR A 1 89 ? 11.458 -2.417 6.361 1.00 86.00 89 THR A CA 1
ATOM 670 C C . THR A 1 89 ? 11.703 -3.876 6.052 1.00 86.00 89 THR A C 1
ATOM 672 O O . THR A 1 89 ? 11.885 -4.709 6.947 1.00 86.00 89 THR A O 1
ATOM 675 N N . GLY A 1 90 ? 11.698 -4.217 4.775 1.00 87.69 90 GLY A N 1
ATOM 676 C CA . GLY A 1 90 ? 12.052 -5.561 4.383 1.00 87.69 90 GLY A CA 1
ATOM 677 C C . GLY A 1 90 ? 12.099 -5.748 2.888 1.00 87.69 90 GLY A C 1
ATOM 678 O O . GLY A 1 90 ? 11.998 -4.814 2.098 1.00 87.69 90 GLY A O 1
ATOM 679 N N . SER A 1 91 ? 12.279 -7.006 2.519 1.00 89.50 91 SER A N 1
ATOM 680 C CA . SER A 1 91 ? 12.200 -7.443 1.140 1.00 89.50 91 SER A CA 1
ATOM 681 C C . SER A 1 91 ? 11.377 -8.715 1.042 1.00 89.50 91 SER A C 1
ATOM 683 O O . SER A 1 91 ? 11.412 -9.583 1.925 1.00 89.50 91 SER A O 1
ATOM 685 N N . LEU A 1 92 ? 10.622 -8.810 -0.044 1.00 88.25 92 LEU A N 1
ATOM 686 C CA . LEU A 1 92 ? 9.906 -10.002 -0.456 1.00 88.25 92 LEU A CA 1
ATOM 687 C C . LEU A 1 92 ? 10.549 -10.515 -1.740 1.00 88.25 92 LEU A C 1
ATOM 689 O O . LEU A 1 92 ? 10.696 -9.784 -2.716 1.00 88.25 92 LEU A O 1
ATOM 693 N N . LYS A 1 93 ? 10.966 -11.782 -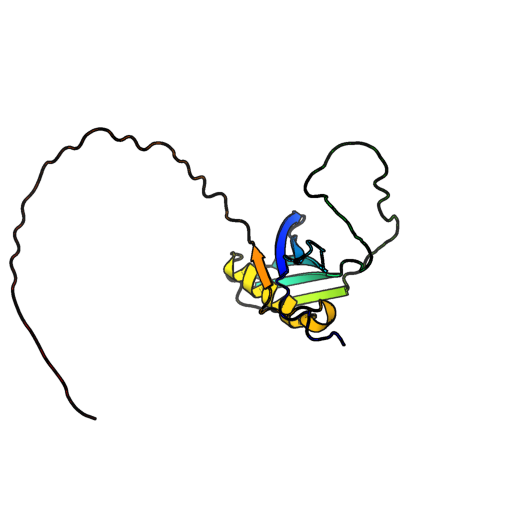1.718 1.00 83.38 93 LYS A N 1
ATOM 694 C CA . LYS A 1 93 ? 11.398 -12.509 -2.914 1.00 83.38 93 LYS A CA 1
ATOM 695 C C . LYS A 1 93 ? 10.223 -13.330 -3.415 1.00 83.38 93 LYS A C 1
ATOM 697 O O . LYS A 1 93 ? 9.618 -14.069 -2.636 1.00 83.38 93 LYS A O 1
ATOM 702 N N . GLY A 1 94 ? 9.916 -13.225 -4.699 1.00 67.81 94 GLY A N 1
ATOM 703 C CA . GLY A 1 94 ? 8.711 -13.830 -5.255 1.00 67.81 94 GLY A CA 1
ATOM 704 C C . GLY A 1 94 ? 8.656 -13.709 -6.768 1.00 67.81 94 GLY A C 1
ATOM 705 O O . GLY A 1 94 ? 9.495 -13.050 -7.367 1.00 67.81 94 GLY A O 1
ATOM 706 N N . ARG A 1 95 ? 7.699 -14.400 -7.393 1.00 57.72 95 ARG A N 1
ATOM 707 C CA . ARG A 1 95 ? 7.560 -14.561 -8.851 1.00 57.72 95 ARG A CA 1
ATOM 708 C C . ARG A 1 95 ? 7.063 -13.293 -9.554 1.00 57.72 95 ARG A C 1
ATOM 710 O O . ARG A 1 95 ? 6.209 -13.376 -10.421 1.00 57.72 95 ARG A O 1
ATOM 717 N N . VAL A 1 96 ? 7.629 -12.144 -9.226 1.00 63.44 96 VAL A N 1
ATOM 718 C CA . VAL A 1 96 ? 7.414 -10.917 -9.983 1.00 63.44 96 VAL A CA 1
ATOM 719 C C . VAL A 1 96 ? 8.215 -11.048 -11.279 1.00 63.44 96 VAL A C 1
ATOM 721 O O . VAL A 1 96 ? 9.367 -10.623 -11.371 1.00 63.44 96 VAL A O 1
ATOM 724 N N . ALA A 1 97 ? 7.675 -11.801 -12.238 1.00 71.69 97 ALA A N 1
ATOM 725 C CA . ALA A 1 97 ? 8.187 -11.817 -13.605 1.00 71.69 97 ALA A CA 1
ATOM 726 C C . ALA A 1 97 ? 7.829 -10.499 -14.307 1.00 71.69 97 ALA A C 1
ATOM 728 O O . ALA A 1 97 ? 8.630 -9.979 -15.081 1.00 71.69 97 ALA A O 1
ATOM 729 N N . THR A 1 98 ? 6.662 -9.964 -13.959 1.00 84.94 98 THR A N 1
ATOM 730 C CA . THR A 1 98 ? 6.067 -8.695 -14.373 1.00 84.94 98 THR A CA 1
ATOM 731 C C . THR A 1 98 ? 5.578 -7.960 -13.127 1.00 84.94 98 THR A C 1
ATOM 733 O O . THR A 1 98 ? 5.353 -8.593 -12.097 1.00 84.94 98 THR A O 1
ATOM 736 N N . TRP A 1 99 ? 5.522 -6.626 -13.188 1.00 88.62 99 TRP A N 1
ATOM 737 C CA . TRP A 1 99 ? 4.993 -5.775 -12.116 1.00 88.62 99 TRP A CA 1
ATOM 738 C C . TRP A 1 99 ? 3.630 -5.218 -12.532 1.00 88.62 99 TRP A C 1
ATOM 740 O O . TRP A 1 99 ? 3.475 -4.038 -12.842 1.00 88.62 99 TRP A O 1
ATOM 750 N N . ASP A 1 100 ? 2.701 -6.152 -12.652 1.00 88.50 100 ASP A N 1
ATOM 751 C CA . ASP A 1 100 ? 1.285 -5.992 -12.957 1.00 88.50 100 ASP A CA 1
ATOM 752 C C . ASP A 1 100 ? 0.443 -6.012 -11.672 1.00 88.50 100 ASP A C 1
ATOM 754 O O . ASP A 1 100 ? 0.970 -6.168 -10.566 1.00 88.50 100 ASP A O 1
ATOM 758 N N . ASP A 1 101 ? -0.863 -5.829 -11.816 1.00 89.06 101 ASP A N 1
ATOM 759 C CA . ASP A 1 101 ? -1.779 -5.640 -10.693 1.00 89.06 101 ASP A CA 1
ATOM 760 C C . ASP A 1 101 ? -1.899 -6.869 -9.797 1.00 89.06 101 ASP A C 1
ATOM 762 O O . ASP A 1 101 ? -1.826 -6.737 -8.574 1.00 89.06 101 ASP A O 1
ATOM 766 N N . ASP A 1 102 ? -1.894 -8.071 -10.376 1.00 89.38 102 ASP A N 1
ATOM 767 C CA . ASP A 1 102 ? -1.835 -9.315 -9.605 1.00 89.38 102 ASP A CA 1
ATOM 768 C C . ASP A 1 102 ? -0.574 -9.368 -8.721 1.00 89.38 102 ASP A C 1
ATOM 770 O O . ASP A 1 102 ? -0.609 -9.784 -7.558 1.00 89.38 102 ASP A O 1
ATOM 774 N N . ALA A 1 103 ? 0.571 -8.919 -9.252 1.00 90.25 103 ALA A N 1
ATOM 775 C CA . ALA A 1 103 ? 1.827 -8.878 -8.508 1.00 90.25 103 ALA A CA 1
ATOM 776 C C . ALA A 1 103 ? 1.814 -7.808 -7.404 1.00 90.25 103 ALA A C 1
ATOM 778 O O . ALA A 1 103 ? 2.398 -8.027 -6.335 1.00 90.25 103 ALA A O 1
ATOM 779 N N . ARG A 1 104 ? 1.154 -6.665 -7.639 1.00 90.06 104 ARG A N 1
ATOM 780 C CA . ARG A 1 104 ? 0.949 -5.620 -6.625 1.00 90.06 104 ARG A CA 1
ATOM 781 C C . ARG A 1 104 ? 0.071 -6.137 -5.496 1.00 90.06 104 ARG A C 1
ATOM 783 O O . ARG A 1 104 ? 0.478 -6.051 -4.338 1.00 90.06 104 ARG A O 1
ATOM 790 N N . GLU A 1 105 ? -1.080 -6.718 -5.821 1.00 91.81 105 GLU A N 1
ATOM 791 C CA . GLU A 1 105 ? -2.026 -7.265 -4.850 1.00 91.81 105 GLU A CA 1
ATOM 792 C C . GLU A 1 105 ? -1.389 -8.376 -4.001 1.00 91.81 105 GLU A C 1
ATOM 794 O O . GLU A 1 105 ? -1.462 -8.320 -2.770 1.00 91.81 105 GLU A O 1
ATOM 799 N N . ASP A 1 106 ? -0.678 -9.332 -4.619 1.00 91.00 106 ASP A N 1
ATOM 800 C CA . ASP A 1 106 ? 0.041 -10.395 -3.893 1.00 91.00 106 ASP A CA 1
ATOM 801 C C . ASP A 1 106 ? 1.044 -9.810 -2.890 1.00 91.00 106 ASP A C 1
ATOM 803 O O . ASP A 1 106 ? 1.118 -10.231 -1.730 1.00 91.00 106 ASP A O 1
ATOM 807 N N . VAL A 1 107 ? 1.806 -8.795 -3.307 1.00 91.62 107 VAL A N 1
ATOM 808 C CA . VAL A 1 107 ? 2.782 -8.139 -2.434 1.00 91.62 107 VAL A CA 1
ATOM 809 C C . VAL A 1 107 ? 2.100 -7.378 -1.306 1.00 91.62 107 VAL A C 1
ATOM 811 O O . VAL A 1 107 ? 2.544 -7.499 -0.161 1.00 91.62 107 VAL A O 1
ATOM 814 N N . LEU A 1 108 ? 1.035 -6.628 -1.593 1.00 91.50 108 LEU A N 1
ATOM 815 C CA . LEU A 1 108 ? 0.267 -5.893 -0.589 1.00 91.50 108 LEU A CA 1
ATOM 816 C C . LEU A 1 108 ? -0.278 -6.846 0.475 1.00 91.50 108 LEU A C 1
ATOM 818 O O . LEU A 1 108 ? 0.031 -6.673 1.658 1.00 91.50 108 LEU A O 1
ATOM 822 N N . ARG A 1 109 ? -0.976 -7.910 0.061 1.00 92.06 109 ARG A N 1
ATOM 823 C CA . ARG A 1 109 ? -1.493 -8.936 0.977 1.00 92.06 109 ARG A CA 1
ATOM 824 C C . ARG A 1 109 ? -0.387 -9.585 1.790 1.00 92.06 109 ARG A C 1
ATOM 826 O O . ARG A 1 109 ? -0.510 -9.736 3.000 1.00 92.06 109 ARG A O 1
ATOM 833 N N . ARG A 1 110 ? 0.751 -9.904 1.173 1.00 91.69 110 ARG A N 1
ATOM 834 C CA . ARG A 1 110 ? 1.868 -10.545 1.876 1.00 91.69 110 ARG A CA 1
ATOM 835 C C . ARG A 1 110 ? 2.555 -9.633 2.890 1.00 91.69 110 ARG A C 1
ATOM 837 O O . ARG A 1 110 ? 3.026 -10.121 3.921 1.00 91.69 110 ARG A O 1
ATOM 844 N N . VAL A 1 111 ? 2.659 -8.335 2.604 1.00 90.44 111 VAL A N 1
ATOM 845 C CA . VAL A 1 111 ? 3.148 -7.353 3.580 1.00 90.44 111 VAL A CA 1
ATOM 846 C C . VAL A 1 111 ? 2.150 -7.231 4.729 1.00 90.44 111 VAL A C 1
ATOM 848 O O . VAL A 1 111 ? 2.582 -7.274 5.879 1.00 90.44 111 VAL A O 1
ATOM 851 N N . VAL A 1 112 ? 0.848 -7.144 4.443 1.00 89.94 112 VAL A N 1
ATOM 852 C CA . VAL A 1 112 ? -0.201 -7.067 5.473 1.00 89.94 112 VAL A CA 1
ATOM 853 C C . VAL A 1 112 ? -0.201 -8.311 6.353 1.00 89.94 112 VAL A C 1
ATOM 855 O O . VAL A 1 112 ? -0.028 -8.176 7.559 1.00 89.94 112 VAL A O 1
ATOM 858 N N . TYR A 1 113 ? -0.245 -9.510 5.770 1.00 89.44 113 TYR A N 1
ATOM 859 C CA . TYR A 1 113 ? -0.168 -10.777 6.5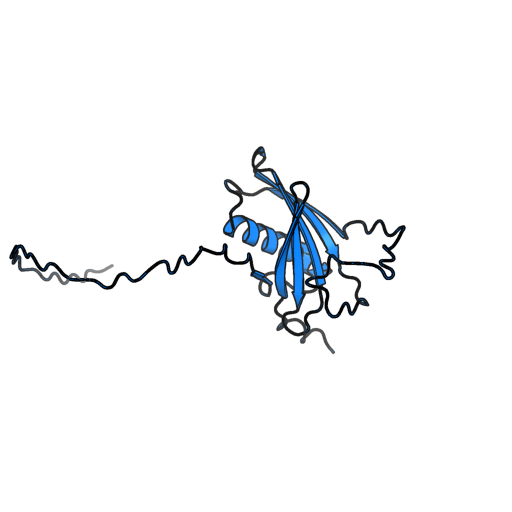01 1.00 89.44 113 TYR A CA 1
ATOM 860 C C . TYR A 1 113 ? 1.061 -10.843 7.419 1.00 89.44 113 TYR A C 1
ATOM 862 O O . TYR A 1 113 ? 1.000 -11.316 8.550 1.00 89.44 113 TYR A O 1
ATOM 870 N N . ARG A 1 114 ? 2.213 -10.330 6.964 1.00 91.31 114 ARG A N 1
ATOM 871 C CA . ARG A 1 114 ? 3.439 -10.313 7.775 1.00 91.31 114 ARG A CA 1
ATOM 872 C C . ARG A 1 114 ? 3.354 -9.375 8.983 1.00 91.31 114 ARG A C 1
ATOM 874 O O . ARG A 1 114 ? 4.055 -9.623 9.961 1.00 91.31 114 ARG A O 1
ATOM 881 N N . HIS A 1 115 ? 2.566 -8.306 8.893 1.00 88.75 115 HIS A N 1
ATOM 882 C CA . HIS A 1 115 ? 2.498 -7.225 9.884 1.00 88.75 115 HIS A CA 1
ATOM 883 C C . HIS A 1 115 ? 1.083 -7.033 10.450 1.00 88.75 115 HIS A C 1
ATOM 885 O O . HIS A 1 115 ? 0.766 -5.954 10.953 1.00 88.75 115 HIS A O 1
ATOM 891 N N . GLU A 1 116 ? 0.236 -8.066 10.402 1.00 88.06 116 GLU A N 1
ATOM 892 C CA . GLU A 1 116 ? -1.166 -8.015 10.846 1.00 88.06 116 GLU A CA 1
ATOM 893 C C . GLU A 1 116 ? -1.291 -7.551 12.309 1.00 88.06 116 GLU A C 1
ATOM 895 O O . GLU A 1 116 ? -2.172 -6.764 12.668 1.00 88.06 116 GLU A O 1
ATOM 900 N N . GLU A 1 117 ? -0.346 -7.956 13.165 1.00 83.06 117 GLU A N 1
ATOM 901 C CA . GLU A 1 117 ? -0.326 -7.595 14.584 1.00 83.06 117 GLU A CA 1
ATOM 902 C C . GLU A 1 117 ? -0.041 -6.099 14.794 1.00 83.06 117 GLU A C 1
ATOM 904 O O . GLU A 1 117 ? -0.619 -5.458 15.681 1.00 83.06 117 GLU A O 1
ATOM 909 N N . ASP A 1 118 ? 0.830 -5.526 13.962 1.00 82.94 118 ASP A N 1
ATOM 910 C CA . ASP A 1 118 ? 1.232 -4.122 14.028 1.00 82.94 118 ASP A CA 1
ATOM 911 C C . ASP A 1 118 ? 0.159 -3.198 13.437 1.00 82.94 118 ASP A C 1
ATOM 913 O O . ASP A 1 118 ? -0.177 -2.147 14.017 1.00 82.94 118 ASP A O 1
ATOM 917 N N . LEU A 1 119 ? -0.407 -3.628 12.309 1.00 81.88 119 LEU A N 1
ATOM 918 C CA . LEU A 1 119 ? -1.461 -2.955 11.558 1.00 81.88 119 LEU A CA 1
ATOM 919 C C . LEU A 1 119 ? -2.804 -3.000 12.298 1.00 81.88 119 LEU A C 1
ATOM 921 O O . LEU A 1 119 ? -3.508 -1.989 12.390 1.00 81.88 119 LEU A O 1
ATOM 925 N N . GLY A 1 120 ? -3.105 -4.127 12.943 1.00 81.81 120 GLY A N 1
ATOM 926 C CA . GLY A 1 120 ? -4.347 -4.354 13.674 1.00 81.81 120 GLY A CA 1
ATOM 927 C C . GLY A 1 120 ? -5.535 -4.734 12.787 1.00 81.81 120 GLY A C 1
ATOM 928 O O . GLY A 1 120 ? -6.663 -4.566 13.259 1.00 81.81 120 GLY A O 1
ATOM 929 N N . PHE A 1 121 ? -5.256 -5.206 11.570 1.00 81.94 121 PHE A N 1
ATOM 930 C CA . PHE A 1 121 ? -6.148 -5.835 10.591 1.00 81.94 121 PHE A CA 1
ATOM 931 C C . PHE A 1 121 ? -5.350 -6.914 9.835 1.00 81.94 121 PHE A C 1
ATOM 933 O O . PHE A 1 121 ? -4.118 -6.839 9.799 1.00 81.94 121 PHE A O 1
ATOM 940 N N . ASP A 1 122 ? -6.035 -7.904 9.275 1.00 85.69 122 ASP A N 1
ATOM 941 C CA . ASP A 1 122 ? -5.444 -9.021 8.525 1.00 85.69 122 ASP A CA 1
ATOM 942 C C . ASP A 1 122 ? -5.684 -8.878 7.008 1.00 85.69 122 ASP A C 1
ATOM 944 O O . ASP A 1 122 ? -6.361 -7.949 6.563 1.00 85.69 122 ASP A O 1
ATOM 948 N N . ASP A 1 123 ? -5.073 -9.748 6.200 1.00 84.94 123 ASP A N 1
ATOM 949 C CA . ASP A 1 123 ? -5.147 -9.668 4.737 1.00 84.94 123 ASP A CA 1
ATOM 950 C C . ASP A 1 123 ? -6.508 -10.083 4.161 1.00 84.94 123 ASP A C 1
ATOM 952 O O . ASP A 1 123 ? -6.834 -9.665 3.052 1.00 84.94 123 ASP A O 1
ATOM 956 N N . GLU A 1 124 ? -7.322 -10.841 4.907 1.00 85.44 124 GLU A N 1
ATOM 957 C CA . GLU A 1 124 ? -8.676 -11.228 4.485 1.00 85.44 124 GLU A CA 1
ATOM 958 C C . GLU A 1 124 ? -9.628 -10.021 4.463 1.00 85.44 124 GLU A C 1
ATOM 960 O O . GLU A 1 124 ? -10.621 -10.032 3.740 1.00 85.44 124 GLU A O 1
ATOM 965 N N . HIS A 1 125 ? -9.311 -8.971 5.226 1.00 84.62 125 HIS A N 1
ATOM 966 C CA . HIS A 1 125 ? -10.067 -7.716 5.284 1.00 84.62 125 HIS A CA 1
ATOM 967 C C . HIS A 1 125 ? -9.448 -6.599 4.429 1.00 84.62 125 HIS A C 1
ATOM 969 O O . HIS A 1 125 ? -9.822 -5.433 4.578 1.00 84.62 125 HIS A O 1
ATOM 975 N N . LEU A 1 126 ? -8.467 -6.928 3.585 1.00 87.62 126 LEU A N 1
ATOM 976 C CA . LEU A 1 126 ? -7.814 -5.976 2.697 1.00 87.62 126 LEU A CA 1
ATOM 977 C C . LEU A 1 126 ? -8.473 -5.983 1.317 1.00 87.62 126 LEU A C 1
ATOM 979 O O . LEU A 1 126 ? -8.303 -6.927 0.542 1.00 87.62 126 LEU A O 1
ATOM 983 N N . ASP A 1 127 ? -9.119 -4.876 0.983 1.00 87.75 127 ASP A N 1
ATOM 984 C CA . ASP A 1 127 ? -9.633 -4.594 -0.350 1.00 87.75 127 ASP A CA 1
ATOM 985 C C . ASP A 1 127 ? -8.623 -3.704 -1.082 1.00 87.75 127 ASP A C 1
ATOM 987 O O . ASP A 1 127 ? -8.246 -2.630 -0.608 1.00 87.75 127 ASP A O 1
ATOM 991 N N . VAL A 1 128 ? -8.114 -4.170 -2.220 1.00 84.94 128 VAL A N 1
ATOM 992 C CA . VAL A 1 128 ? -7.052 -3.475 -2.950 1.00 84.94 128 VAL A CA 1
ATOM 993 C C . VAL A 1 128 ? -7.655 -2.720 -4.126 1.00 84.94 128 VAL A C 1
ATOM 995 O O . VAL A 1 128 ? -8.192 -3.325 -5.045 1.00 84.94 128 VAL A O 1
ATOM 998 N N . LEU A 1 129 ? -7.533 -1.392 -4.099 1.00 82.94 129 LEU A N 1
ATOM 999 C CA . LEU A 1 129 ? -7.964 -0.506 -5.174 1.00 82.94 129 LEU A CA 1
ATOM 1000 C C . LEU A 1 129 ? -6.726 -0.062 -5.956 1.00 82.94 129 LEU A C 1
ATOM 1002 O O . LEU A 1 129 ? -6.147 1.006 -5.722 1.00 82.94 129 LEU A O 1
ATOM 1006 N N . LEU A 1 130 ? -6.287 -0.928 -6.866 1.00 77.88 130 LEU A N 1
ATOM 1007 C CA . LEU A 1 130 ? -5.345 -0.565 -7.920 1.00 77.88 130 LEU A CA 1
ATOM 1008 C C . LEU A 1 130 ? -6.201 0.138 -8.960 1.00 77.88 130 LEU A C 1
ATOM 1010 O O . LEU A 1 130 ? -6.740 -0.541 -9.819 1.00 77.88 130 LEU A O 1
ATOM 1014 N N . GLY A 1 131 ? -6.465 1.435 -8.735 1.00 63.62 131 GLY A N 1
ATOM 1015 C CA . GLY A 1 131 ? -7.439 2.209 -9.508 1.00 63.62 131 GLY A CA 1
ATOM 1016 C C . GLY A 1 131 ? -7.394 1.812 -10.971 1.00 63.62 131 GLY A C 1
ATOM 1017 O O . GLY A 1 131 ? -6.286 1.732 -11.507 1.00 63.62 131 GLY A O 1
ATOM 1018 N N . ASP A 1 132 ? -8.568 1.497 -11.523 1.00 50.47 132 ASP A N 1
ATOM 1019 C CA . ASP A 1 132 ? -8.725 1.127 -12.918 1.00 50.47 132 ASP A CA 1
ATOM 1020 C C . ASP A 1 132 ? -7.849 2.089 -13.719 1.00 50.47 132 ASP A C 1
ATOM 1022 O O . ASP A 1 132 ? -7.965 3.311 -13.558 1.00 50.47 132 ASP A O 1
ATOM 1026 N N . ASP A 1 133 ? -6.901 1.548 -14.500 1.00 48.69 133 ASP A N 1
ATOM 1027 C CA . ASP A 1 133 ? -6.456 2.270 -15.683 1.00 48.69 133 ASP A CA 1
ATOM 1028 C C . ASP A 1 133 ? -7.759 2.830 -16.250 1.00 48.69 133 ASP A C 1
ATOM 1030 O O . ASP A 1 133 ? -8.711 2.066 -16.438 1.00 48.69 133 ASP A O 1
ATOM 1034 N N . ASP A 1 134 ? -7.856 4.154 -16.379 1.00 47.56 134 ASP A N 1
ATOM 1035 C CA . ASP A 1 134 ? -8.786 4.745 -17.316 1.00 47.56 134 ASP A CA 1
ATOM 1036 C C . ASP A 1 134 ? -8.426 4.041 -18.640 1.00 47.56 134 ASP A C 1
ATOM 1038 O O . ASP A 1 134 ? -7.571 4.493 -19.401 1.00 47.56 134 ASP A O 1
ATOM 1042 N N . GLU A 1 135 ? -8.984 2.843 -18.872 1.00 51.72 135 GLU A N 1
ATOM 1043 C CA . GLU A 1 135 ? -9.402 2.417 -20.177 1.00 51.72 135 GLU A CA 1
ATOM 1044 C C . GLU A 1 135 ? -10.209 3.626 -20.569 1.00 51.72 135 GLU A C 1
ATOM 1046 O O . GLU A 1 135 ? -11.291 3.867 -20.032 1.00 51.72 135 GLU A O 1
ATOM 1051 N N . ASP A 1 136 ? -9.551 4.486 -21.342 1.00 53.53 136 ASP A N 1
ATOM 1052 C CA . ASP A 1 136 ? -10.185 5.430 -22.209 1.00 53.53 136 ASP A CA 1
ATOM 1053 C C . ASP A 1 136 ? -11.301 4.602 -22.861 1.00 53.53 136 ASP A C 1
ATOM 1055 O O . ASP A 1 136 ? -11.119 3.940 -23.885 1.00 53.53 136 ASP A O 1
ATOM 10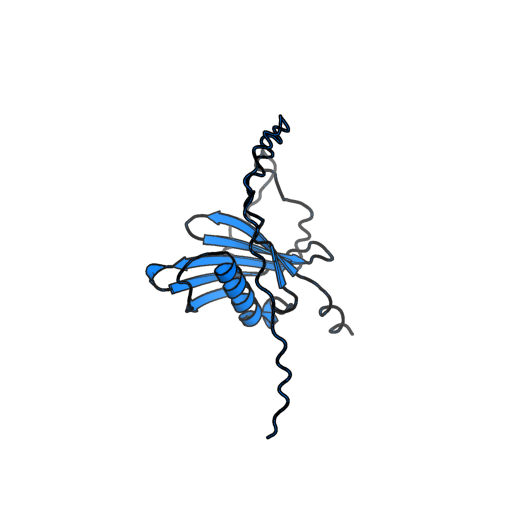59 N N . GLU A 1 137 ? -12.474 4.594 -22.221 1.00 50.97 137 GLU A N 1
ATOM 1060 C CA . GLU A 1 137 ? -13.764 4.591 -22.859 1.00 50.97 137 GLU A CA 1
ATOM 1061 C C . GLU A 1 137 ? -13.727 5.877 -23.687 1.00 50.97 137 GLU A C 1
ATOM 1063 O O . GLU A 1 137 ? -14.400 6.871 -23.418 1.00 50.97 137 GLU A O 1
ATOM 1068 N N . ASP A 1 138 ? -12.896 5.849 -24.730 1.00 52.81 138 ASP A N 1
ATOM 1069 C CA . ASP A 1 138 ? -13.239 6.357 -26.024 1.00 52.81 138 ASP A CA 1
ATOM 1070 C C . ASP A 1 138 ? -14.563 5.645 -26.354 1.00 52.81 138 ASP A C 1
ATOM 1072 O O . ASP A 1 138 ? -14.642 4.705 -27.146 1.00 52.81 138 ASP A O 1
ATOM 1076 N N . GLU A 1 139 ? -15.640 6.145 -25.739 1.00 54.19 139 GLU A N 1
ATOM 1077 C CA . GLU A 1 139 ? -16.991 6.213 -26.273 1.00 54.19 139 GLU A CA 1
ATOM 1078 C C . GLU A 1 139 ? -16.951 7.075 -27.555 1.00 54.19 139 GLU A C 1
ATOM 1080 O O . GLU A 1 139 ? -17.791 7.945 -27.780 1.00 54.19 139 GLU A O 1
ATOM 1085 N N . ASP A 1 140 ? -15.953 6.859 -28.413 1.00 55.81 140 ASP A N 1
ATOM 1086 C CA . ASP A 1 140 ? -15.905 7.371 -29.760 1.00 55.81 140 ASP A CA 1
ATOM 1087 C C . ASP A 1 140 ? -16.752 6.420 -30.600 1.00 55.81 140 ASP A C 1
ATOM 1089 O O . ASP A 1 140 ? -16.302 5.492 -31.268 1.00 55.81 140 ASP A O 1
ATOM 1093 N N . ASP A 1 141 ? -18.035 6.761 -30.542 1.00 50.94 141 ASP A N 1
ATOM 1094 C CA . ASP A 1 141 ? -18.903 6.801 -31.700 1.00 50.94 141 ASP A CA 1
ATOM 1095 C C . ASP A 1 141 ? -19.465 5.442 -32.121 1.00 50.94 141 ASP A C 1
ATOM 1097 O O . ASP A 1 141 ? -18.999 4.758 -33.035 1.00 50.94 141 ASP A O 1
ATOM 1101 N N . ALA A 1 142 ? -20.600 5.118 -31.499 1.00 53.59 142 ALA A N 1
ATOM 1102 C CA . ALA A 1 142 ? -21.664 4.377 -32.157 1.00 53.59 142 ALA A CA 1
ATOM 1103 C C . ALA A 1 142 ? -22.103 5.133 -33.429 1.00 53.59 142 ALA A C 1
ATOM 1105 O O . ALA A 1 142 ? -23.148 5.783 -33.463 1.00 53.59 142 ALA A O 1
ATOM 1106 N N . SER A 1 143 ? -21.298 5.035 -34.487 1.00 56.03 143 SER A N 1
ATOM 1107 C CA . SER A 1 143 ? -21.716 5.274 -35.861 1.00 56.03 143 SER A CA 1
ATOM 1108 C C . SER A 1 143 ? -22.637 4.120 -36.262 1.00 56.03 143 SER A C 1
ATOM 1110 O O . SER A 1 143 ? -22.252 3.139 -36.894 1.00 56.03 143 SER A O 1
ATOM 1112 N N . ASP A 1 144 ? -23.871 4.242 -35.794 1.00 58.94 144 ASP A N 1
ATOM 1113 C CA . ASP A 1 144 ? -25.055 3.510 -36.209 1.00 58.94 144 ASP A CA 1
ATOM 1114 C C . ASP A 1 144 ? -25.440 4.016 -37.611 1.00 58.94 144 ASP A C 1
ATOM 1116 O O . ASP A 1 144 ? -26.347 4.831 -37.742 1.00 58.94 144 ASP A O 1
ATOM 1120 N N . GLU A 1 145 ? -24.706 3.624 -38.660 1.00 58.50 145 GLU A N 1
ATOM 1121 C CA . GLU A 1 145 ? -25.144 3.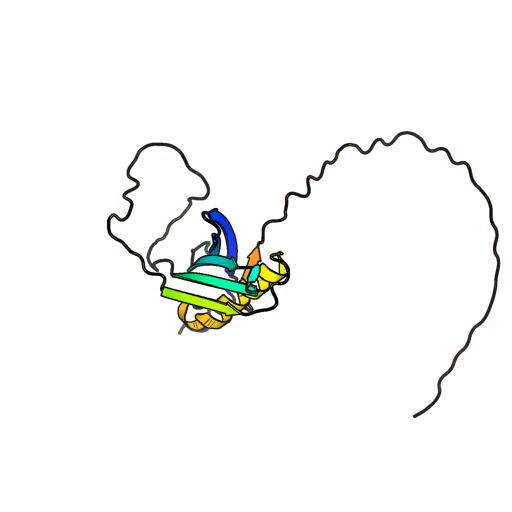846 -40.046 1.00 58.50 145 GLU A CA 1
ATOM 1122 C C . GLU A 1 145 ? -24.903 2.608 -40.923 1.00 58.50 145 GLU A C 1
ATOM 1124 O O . GLU A 1 145 ? -23.803 2.317 -41.389 1.00 58.50 145 GLU A O 1
ATOM 1129 N N . ASP A 1 146 ? -26.036 1.942 -41.148 1.00 60.06 146 ASP A N 1
ATOM 1130 C CA . ASP A 1 146 ? -26.458 1.255 -42.362 1.00 60.06 146 ASP A CA 1
ATOM 1131 C C . ASP A 1 146 ? -25.826 -0.100 -42.691 1.00 60.06 146 ASP A C 1
ATOM 1133 O O . ASP A 1 146 ? -24.745 -0.243 -43.258 1.00 60.06 146 ASP A O 1
ATOM 1137 N N . GLY A 1 147 ? -26.630 -1.122 -42.388 1.00 59.00 147 GLY A N 1
ATOM 1138 C CA . GLY A 1 147 ? -26.425 -2.485 -42.824 1.00 59.00 147 GLY A CA 1
ATOM 1139 C C . GLY A 1 147 ? -26.352 -2.612 -44.339 1.00 59.00 147 GLY A C 1
ATOM 1140 O O . GLY A 1 147 ? -27.243 -2.179 -45.071 1.00 59.00 147 GLY A O 1
ATOM 1141 N N . GLU A 1 148 ? -25.331 -3.333 -44.774 1.00 57.44 148 GLU A N 1
ATOM 1142 C CA . GLU A 1 148 ? -25.381 -4.091 -46.009 1.00 57.44 148 GLU A CA 1
ATOM 1143 C C . GLU A 1 148 ? -25.416 -5.566 -45.601 1.00 57.44 148 GLU A C 1
ATOM 1145 O O . GLU A 1 148 ? -24.444 -6.171 -45.160 1.00 57.44 148 GLU A O 1
ATOM 1150 N N . ASP A 1 149 ? -26.652 -6.059 -45.593 1.00 60.97 149 ASP A N 1
ATOM 1151 C CA . ASP A 1 149 ? -27.021 -7.458 -45.715 1.00 60.97 149 ASP A CA 1
ATOM 1152 C C . ASP A 1 149 ? -26.628 -7.906 -47.127 1.00 60.97 149 ASP A C 1
ATOM 1154 O O . ASP A 1 149 ? -27.321 -7.615 -48.104 1.00 60.97 149 ASP A O 1
ATOM 1158 N N . ASP A 1 150 ? -25.495 -8.581 -47.249 1.00 61.06 150 ASP A N 1
ATOM 1159 C CA . ASP A 1 150 ? -25.158 -9.391 -48.410 1.00 61.06 150 ASP A CA 1
ATOM 1160 C C . ASP A 1 150 ? -24.777 -10.789 -47.934 1.00 61.06 150 ASP A C 1
ATOM 1162 O O . ASP A 1 150 ? -23.637 -11.113 -47.607 1.00 61.06 150 ASP A O 1
ATOM 1166 N N . GLY A 1 151 ? -25.827 -11.601 -47.824 1.00 60.12 151 GLY A N 1
ATOM 1167 C CA . GLY A 1 151 ? -25.743 -12.985 -47.415 1.00 60.12 151 GLY A CA 1
ATOM 1168 C C . GLY A 1 151 ? -24.858 -13.858 -48.298 1.00 60.12 151 GLY A C 1
ATOM 1169 O O . GLY A 1 151 ? -24.594 -13.567 -49.458 1.00 60.12 151 GLY A O 1
ATOM 1170 N N . ASP A 1 152 ? -24.482 -14.980 -47.705 1.00 58.62 152 ASP A N 1
ATOM 1171 C CA . ASP A 1 152 ? -24.107 -16.236 -48.353 1.00 58.62 152 ASP A CA 1
ATOM 1172 C C . ASP A 1 152 ? -24.280 -17.267 -47.216 1.00 58.62 152 ASP A C 1
ATOM 1174 O O . ASP A 1 152 ? -23.607 -17.202 -46.188 1.00 58.62 152 ASP A O 1
ATOM 1178 N N . GLU A 1 153 ? -25.432 -17.931 -47.110 1.00 68.19 153 GLU A N 1
ATOM 1179 C CA . GLU A 1 153 ? -25.713 -19.204 -47.783 1.00 68.19 153 GLU A CA 1
ATOM 1180 C C . GLU A 1 153 ? -24.561 -20.199 -47.619 1.00 68.19 153 GLU A C 1
ATOM 1182 O O . GLU A 1 153 ? -23.702 -20.289 -48.475 1.00 68.19 153 GLU A O 1
ATOM 1187 N N . ASP A 1 154 ? -24.578 -20.984 -46.541 1.00 59.44 154 ASP A N 1
ATOM 1188 C CA . ASP A 1 154 ? -24.117 -22.372 -46.613 1.00 59.44 154 ASP A CA 1
ATOM 1189 C C . ASP A 1 154 ? -24.816 -23.199 -45.525 1.00 59.44 154 ASP A C 1
ATOM 1191 O O . ASP A 1 154 ? -24.406 -23.287 -44.364 1.00 59.44 154 ASP A O 1
ATOM 1195 N N . ASP A 1 155 ? -25.930 -23.792 -45.952 1.00 56.62 155 ASP A N 1
ATOM 1196 C CA . ASP A 1 155 ? -26.473 -25.045 -45.444 1.00 56.62 155 ASP A CA 1
ATOM 1197 C C . ASP A 1 155 ? -25.350 -26.080 -45.256 1.00 56.62 155 ASP A C 1
ATOM 1199 O O . ASP A 1 155 ? -24.809 -26.615 -46.228 1.00 56.62 155 ASP A O 1
ATOM 1203 N N . VAL A 1 156 ? -25.064 -26.445 -44.006 1.00 65.75 156 VAL A N 1
ATOM 1204 C CA . VAL A 1 156 ? -24.542 -27.777 -43.687 1.00 65.75 156 VAL A CA 1
ATOM 1205 C C . VAL A 1 156 ? -25.360 -28.388 -42.557 1.00 65.75 156 VAL A C 1
ATOM 1207 O O . VAL A 1 156 ? -25.027 -28.309 -41.377 1.00 65.75 156 VAL A O 1
ATOM 1210 N N . ASP A 1 157 ? -26.448 -29.037 -42.966 1.00 63.88 157 ASP A N 1
ATOM 1211 C CA . ASP A 1 157 ? -26.957 -30.224 -42.290 1.00 63.88 157 ASP A CA 1
ATOM 1212 C C . ASP A 1 157 ? -25.809 -31.229 -42.108 1.00 63.88 157 ASP A C 1
ATOM 1214 O O . ASP A 1 157 ? -25.161 -31.652 -43.072 1.00 63.88 157 ASP A O 1
ATOM 1218 N N . SER A 1 158 ? -25.562 -31.623 -40.864 1.00 60.78 158 SER A N 1
ATOM 1219 C CA . SER A 1 158 ? -25.008 -32.932 -40.511 1.00 60.78 158 SER A CA 1
ATOM 1220 C C . SER A 1 158 ? -25.402 -33.234 -39.071 1.00 60.78 158 SER A C 1
ATOM 1222 O O . SER A 1 158 ? -24.673 -32.958 -38.120 1.00 60.78 158 SER A O 1
ATOM 1224 N N . ASP A 1 159 ? -26.653 -33.665 -38.957 1.00 60.41 159 ASP A N 1
ATOM 1225 C CA . ASP A 1 159 ? -27.098 -34.875 -38.267 1.00 60.41 159 ASP A CA 1
ATOM 1226 C C . ASP A 1 159 ? -26.104 -35.625 -37.356 1.00 60.41 159 ASP A C 1
ATOM 1228 O O . ASP A 1 159 ? -24.977 -35.924 -37.749 1.00 60.41 159 ASP A O 1
ATOM 1232 N N . GLU A 1 160 ? -26.673 -36.074 -36.226 1.00 57.91 160 GLU A N 1
ATOM 1233 C CA . GLU A 1 160 ? -26.432 -37.377 -35.574 1.00 57.91 160 GLU A CA 1
ATOM 1234 C C . GLU A 1 160 ? -25.040 -37.559 -34.905 1.00 57.91 160 GLU A C 1
ATOM 1236 O O . GLU A 1 160 ? -23.984 -37.269 -35.447 1.00 57.91 160 GLU A O 1
ATOM 1241 N N . ASP A 1 161 ? -24.905 -37.990 -33.652 1.00 58.00 161 ASP A N 1
ATOM 1242 C CA . ASP A 1 161 ? -25.610 -39.070 -32.972 1.00 58.00 161 ASP A CA 1
ATOM 1243 C C . ASP A 1 161 ? -25.436 -38.954 -31.447 1.00 58.00 161 ASP A C 1
ATOM 1245 O O . ASP A 1 161 ? -24.418 -38.486 -30.925 1.00 58.00 161 ASP A O 1
ATOM 1249 N N . GLU A 1 162 ? -26.440 -39.459 -30.744 1.00 67.06 162 GLU A N 1
ATOM 1250 C CA . GLU A 1 162 ? -26.435 -39.771 -29.321 1.00 67.06 162 GLU A CA 1
ATOM 1251 C C . GLU A 1 162 ? -25.340 -40.804 -28.996 1.00 67.06 162 GLU A C 1
ATOM 1253 O O . GLU A 1 162 ? -25.162 -41.784 -29.719 1.00 67.06 162 GLU A O 1
ATOM 1258 N N . ASN A 1 163 ? -24.652 -40.660 -27.860 1.00 60.28 163 ASN A N 1
ATOM 1259 C CA . ASN A 1 163 ? -24.088 -41.834 -27.196 1.00 60.28 163 ASN A CA 1
ATOM 1260 C C . ASN A 1 163 ? -24.083 -41.665 -25.674 1.00 60.28 163 ASN A C 1
ATOM 1262 O O . ASN A 1 163 ? -23.141 -41.129 -25.083 1.00 60.28 163 ASN A O 1
ATOM 1266 N N . ASP A 1 164 ? -25.163 -42.167 -25.073 1.00 70.06 164 ASP A N 1
ATOM 1267 C CA . ASP A 1 164 ? -25.213 -42.683 -23.708 1.00 70.06 164 ASP A CA 1
ATOM 1268 C C . ASP A 1 164 ? -24.040 -43.637 -23.442 1.00 70.06 164 ASP A C 1
ATOM 1270 O O . ASP A 1 164 ? -23.681 -44.478 -24.269 1.00 70.06 164 ASP A O 1
ATOM 1274 N N . GLY A 1 165 ? -23.453 -43.531 -22.255 1.00 56.62 165 GLY A N 1
ATOM 1275 C CA . GLY A 1 165 ? -22.341 -44.384 -21.865 1.00 56.62 165 GLY A CA 1
ATOM 1276 C C . GLY A 1 165 ? -22.006 -44.289 -20.387 1.00 56.62 165 GLY A C 1
ATOM 1277 O O . GLY A 1 165 ? -20.899 -43.889 -20.039 1.00 56.62 165 GLY A O 1
ATOM 1278 N N . ASP A 1 166 ? -22.961 -44.664 -19.535 1.00 67.69 166 ASP A N 1
ATOM 1279 C CA . ASP A 1 166 ? -22.667 -45.330 -18.263 1.00 67.69 166 ASP A CA 1
ATOM 1280 C C . ASP A 1 166 ? -21.626 -46.448 -18.481 1.00 67.69 166 ASP A C 1
ATOM 1282 O O . ASP A 1 166 ? -21.858 -47.325 -19.313 1.00 67.69 166 ASP A O 1
ATOM 1286 N N . ASP A 1 167 ? -20.528 -46.464 -17.715 1.00 73.38 167 ASP A N 1
ATOM 1287 C CA . ASP A 1 167 ? -19.859 -47.717 -17.322 1.00 73.38 167 ASP A CA 1
ATOM 1288 C C . ASP A 1 167 ? -18.970 -47.521 -16.074 1.00 73.38 167 ASP A C 1
ATOM 1290 O O . ASP A 1 167 ? -17.960 -46.816 -16.096 1.00 73.38 167 ASP A O 1
ATOM 1294 N N . ASP A 1 168 ? -19.430 -48.122 -14.974 1.00 71.50 168 ASP A N 1
ATOM 1295 C CA . ASP A 1 168 ? -18.695 -48.830 -13.915 1.00 71.50 168 ASP A CA 1
ATOM 1296 C C . ASP A 1 168 ? -17.170 -48.603 -13.753 1.00 71.50 168 ASP A C 1
ATOM 1298 O O . ASP A 1 168 ? -16.362 -49.033 -14.576 1.00 71.50 168 ASP A O 1
ATOM 1302 N N . THR A 1 169 ? -16.739 -48.085 -12.588 1.00 59.19 169 THR A N 1
ATOM 1303 C CA . THR A 1 169 ? -15.943 -48.811 -11.552 1.00 59.19 169 THR A CA 1
ATOM 1304 C C . THR A 1 169 ? -15.460 -47.922 -10.404 1.00 59.19 169 THR A C 1
ATOM 1306 O O . THR A 1 169 ? -15.030 -46.773 -10.644 1.00 59.19 169 THR A O 1
#

Foldseek 3Di:
DPLPVLAVWAWEWDFDDQDPQWTKTWIATPVPRDTAKIKIWHQDLVQQKIKMFIAGDPPPDPPDDDPDDPDDDDDPPPVPPPPRGGPDIDMDRDDCNDPDPVVVLVVVQVVCCVCVVVSVHHSVSYDYCPPPPPPPPPCVDPPPDDDDPDDDDDDDDDDDDDDDDDDDD

Radius of gyration: 25.91 Å; chains: 1; bounding box: 43×78×74 Å

Secondary structure (DSSP, 8-state):
--GGGGSS--EEEEEEEEETTEEEEEEEETTT--EEEEEEEEEEGGGTEEEEEEEEPPTT------S------S-----TT-----SEEEEEE---SS-SHHHHHHHHHHHHHHTHHHHTS-GGGEEEE----------------------------------------

Organism: NCBI:txid1192034